Protein AF-A0A656K3N2-F1 (afdb_monomer_lite)

Structure (mmCIF, N/CA/C/O backbone):
data_AF-A0A656K3N2-F1
#
_entry.id   AF-A0A656K3N2-F1
#
loop_
_atom_site.group_PDB
_atom_site.id
_atom_site.type_symbol
_atom_site.label_atom_id
_atom_site.label_alt_id
_atom_site.label_comp_id
_atom_site.label_asym_id
_atom_site.label_entity_id
_atom_site.label_seq_id
_atom_site.pdbx_PDB_ins_code
_atom_site.Cartn_x
_atom_site.Cartn_y
_atom_site.Cartn_z
_atom_site.occupancy
_atom_site.B_iso_or_equiv
_atom_site.auth_seq_id
_atom_site.auth_comp_id
_atom_site.auth_asym_id
_atom_site.auth_atom_id
_atom_site.pdbx_PDB_model_num
ATOM 1 N N . ARG A 1 1 ? 16.813 -32.860 -38.022 1.00 50.66 1 ARG A N 1
ATOM 2 C CA . ARG A 1 1 ? 15.862 -31.845 -38.532 1.00 50.66 1 ARG A CA 1
ATOM 3 C C . ARG A 1 1 ? 16.367 -30.501 -38.024 1.00 50.66 1 ARG A C 1
ATOM 5 O O . ARG A 1 1 ? 16.174 -30.215 -36.855 1.00 50.66 1 ARG A O 1
ATOM 12 N N . ASN A 1 2 ? 17.146 -29.803 -38.850 1.00 57.62 2 ASN A N 1
ATOM 13 C CA . ASN A 1 2 ? 17.796 -28.526 -38.537 1.00 57.62 2 ASN A CA 1
ATOM 14 C C . ASN A 1 2 ? 17.109 -27.419 -39.347 1.00 57.62 2 ASN A C 1
ATOM 16 O O . ASN A 1 2 ? 16.898 -27.638 -40.536 1.00 57.62 2 ASN A O 1
ATOM 20 N N . GLY A 1 3 ? 16.838 -26.276 -38.704 1.00 69.19 3 GLY A N 1
ATOM 21 C CA . GLY A 1 3 ? 16.407 -25.011 -39.325 1.00 69.19 3 GLY A CA 1
ATOM 22 C C . GLY A 1 3 ? 14.914 -24.959 -39.686 1.00 69.19 3 GLY A C 1
ATOM 23 O O . GLY A 1 3 ? 14.387 -25.909 -40.245 1.00 69.19 3 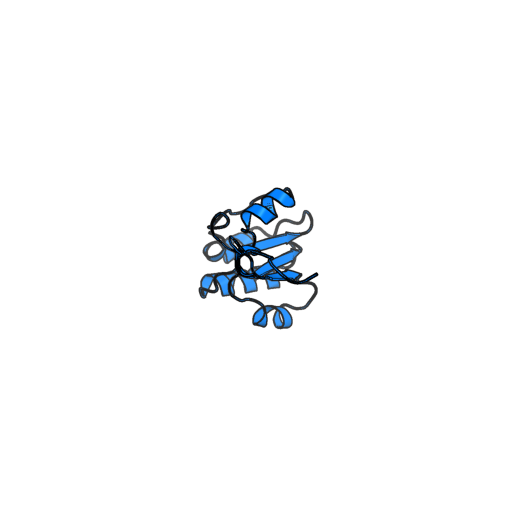GLY A O 1
ATOM 24 N N . ASP A 1 4 ? 14.119 -23.937 -39.371 1.00 70.75 4 ASP A N 1
ATOM 25 C CA . ASP A 1 4 ? 14.440 -22.571 -38.960 1.00 70.75 4 ASP A CA 1
ATOM 26 C C . ASP A 1 4 ? 13.319 -22.032 -38.060 1.00 70.75 4 ASP A C 1
ATOM 28 O O . ASP A 1 4 ? 12.212 -21.747 -38.520 1.00 70.75 4 ASP A O 1
ATOM 32 N N . PHE A 1 5 ? 13.590 -21.850 -36.765 1.00 77.25 5 PHE A N 1
ATOM 33 C CA . PHE A 1 5 ? 12.737 -20.979 -35.960 1.00 77.25 5 PHE A CA 1
ATOM 34 C C . PHE A 1 5 ? 13.080 -19.532 -36.321 1.00 77.25 5 PHE A C 1
ATOM 36 O O . PHE A 1 5 ? 14.043 -18.955 -35.813 1.00 77.25 5 PHE A O 1
ATOM 43 N N . ARG A 1 6 ? 12.312 -18.948 -37.244 1.00 85.75 6 ARG A N 1
ATOM 44 C CA . ARG A 1 6 ? 12.445 -17.535 -37.606 1.00 85.75 6 ARG A CA 1
ATOM 45 C C . ARG A 1 6 ? 11.722 -16.685 -36.562 1.00 85.75 6 ARG A C 1
ATOM 47 O O . ARG A 1 6 ? 10.519 -16.464 -36.666 1.00 85.75 6 ARG A O 1
ATOM 54 N N . LEU A 1 7 ? 12.456 -16.215 -35.553 1.00 87.31 7 LEU A N 1
ATOM 55 C CA . LEU A 1 7 ? 11.940 -15.269 -34.563 1.00 87.31 7 LEU A CA 1
ATOM 56 C C . LEU A 1 7 ? 11.499 -13.974 -35.266 1.00 87.31 7 LEU A C 1
ATOM 58 O O . LEU A 1 7 ? 12.333 -13.208 -35.740 1.00 87.31 7 LEU A O 1
ATOM 62 N N . LEU A 1 8 ? 10.188 -13.736 -35.336 1.00 93.06 8 LEU A N 1
ATOM 63 C CA . LEU A 1 8 ? 9.624 -12.507 -35.911 1.00 93.06 8 LEU A CA 1
ATOM 64 C C . LEU A 1 8 ? 9.576 -11.358 -34.891 1.00 93.06 8 LEU A C 1
ATOM 66 O O . LEU A 1 8 ? 9.586 -10.193 -35.272 1.00 93.06 8 LEU A O 1
ATOM 70 N N . GLY A 1 9 ? 9.552 -11.685 -33.597 1.00 90.69 9 GLY A N 1
ATOM 71 C CA . GLY A 1 9 ? 9.574 -10.726 -32.500 1.00 90.69 9 GLY A CA 1
ATOM 72 C C . GLY A 1 9 ? 9.573 -11.431 -31.146 1.00 90.69 9 GLY A C 1
ATOM 73 O O . GLY A 1 9 ? 9.036 -12.529 -31.011 1.00 90.69 9 GLY A O 1
ATOM 74 N N . CYS A 1 10 ? 10.185 -10.802 -30.146 1.00 91.12 10 CYS A N 1
ATOM 75 C CA . CYS A 1 10 ? 10.103 -11.226 -28.752 1.00 91.12 10 CYS A CA 1
ATOM 76 C C . CYS A 1 10 ? 9.780 -10.019 -27.871 1.00 91.12 10 CYS A C 1
ATOM 78 O O . CYS A 1 10 ? 10.192 -8.898 -28.167 1.00 91.12 10 CYS A O 1
ATOM 80 N N . ILE A 1 11 ? 9.054 -10.259 -26.782 1.00 88.38 11 ILE A N 1
ATOM 81 C CA . ILE A 1 11 ? 8.942 -9.291 -25.696 1.00 88.38 11 ILE A CA 1
ATOM 82 C C . ILE A 1 11 ? 9.951 -9.737 -24.639 1.00 88.38 11 ILE A C 1
ATOM 84 O O . ILE A 1 11 ? 9.779 -10.821 -24.074 1.00 88.38 11 ILE A O 1
ATOM 88 N N . PRO A 1 12 ? 11.022 -8.965 -24.386 1.00 90.00 12 PRO A N 1
ATOM 89 C CA . PRO A 1 12 ? 11.961 -9.313 -23.337 1.00 90.00 12 PRO A CA 1
ATOM 90 C C . PRO A 1 12 ? 11.235 -9.272 -21.994 1.00 90.00 12 PRO A C 1
ATOM 92 O O . PRO A 1 12 ? 10.437 -8.369 -21.731 1.00 90.00 12 PRO A O 1
ATOM 95 N N . TYR A 1 13 ? 11.519 -10.246 -21.132 1.00 89.31 13 TYR A N 1
ATOM 96 C CA . TYR A 1 13 ? 10.975 -10.236 -19.783 1.00 89.31 13 TYR A CA 1
ATOM 97 C C . TYR A 1 13 ? 11.418 -8.964 -19.049 1.00 89.31 13 TYR A C 1
ATOM 99 O O . TYR A 1 13 ? 12.611 -8.682 -18.929 1.00 89.31 13 TYR A O 1
ATOM 107 N N . ARG A 1 14 ? 10.445 -8.206 -18.538 1.00 88.81 14 ARG A N 1
ATOM 108 C CA . ARG A 1 14 ? 10.666 -7.024 -17.702 1.00 88.81 14 ARG A CA 1
ATOM 109 C C . ARG A 1 14 ? 9.764 -7.117 -16.483 1.00 88.81 14 ARG A C 1
ATOM 111 O O . ARG A 1 14 ? 8.547 -7.019 -16.611 1.00 88.81 14 ARG A O 1
ATOM 118 N N . ALA A 1 15 ? 10.359 -7.283 -15.303 1.00 84.38 15 ALA A N 1
ATOM 119 C CA . ALA A 1 15 ? 9.613 -7.441 -14.053 1.00 84.38 15 ALA A CA 1
ATOM 120 C C . ALA A 1 15 ? 8.648 -6.266 -13.785 1.00 84.38 15 ALA A C 1
ATOM 122 O O . ALA A 1 15 ? 7.543 -6.475 -13.296 1.00 84.38 15 ALA A O 1
ATOM 123 N N . GLU A 1 16 ? 9.026 -5.049 -14.185 1.00 84.81 16 GLU A N 1
ATOM 124 C CA . GLU A 1 16 ? 8.225 -3.819 -14.057 1.00 84.81 16 GLU A CA 1
ATOM 125 C C . GLU A 1 16 ? 6.862 -3.887 -14.766 1.00 84.81 16 GLU A C 1
ATOM 127 O O . GLU A 1 16 ? 5.893 -3.254 -14.331 1.00 84.81 16 GLU A O 1
ATOM 132 N N . LEU A 1 17 ? 6.767 -4.658 -15.855 1.00 86.50 17 LEU A N 1
ATOM 133 C CA . LEU A 1 17 ? 5.523 -4.803 -16.611 1.00 86.50 17 LEU A CA 1
ATOM 134 C C . LEU A 1 17 ? 4.458 -5.562 -15.813 1.00 86.50 17 LEU A C 1
ATOM 136 O O . LEU A 1 17 ? 3.273 -5.318 -16.019 1.00 86.50 17 LEU A O 1
ATOM 140 N N . ASN A 1 18 ? 4.878 -6.401 -14.863 1.00 87.81 18 ASN A N 1
ATOM 141 C CA . ASN A 1 18 ? 3.993 -7.173 -13.991 1.00 87.81 18 ASN A CA 1
ATOM 142 C C . ASN A 1 18 ? 3.581 -6.425 -12.717 1.00 87.81 18 ASN A C 1
ATOM 144 O O . ASN A 1 18 ? 2.783 -6.955 -11.955 1.00 87.81 18 ASN A O 1
ATOM 148 N N . ALA A 1 19 ? 4.128 -5.234 -12.451 1.00 93.00 19 ALA A N 1
ATOM 149 C CA . ALA A 1 19 ? 3.761 -4.447 -11.276 1.00 93.00 19 ALA A CA 1
ATOM 150 C C . ALA A 1 19 ? 2.332 -3.895 -11.449 1.00 93.00 19 ALA A C 1
ATOM 152 O O . ALA A 1 19 ? 2.152 -3.007 -12.285 1.00 93.00 19 ALA A O 1
ATOM 153 N N . PRO A 1 20 ? 1.313 -4.377 -10.715 1.00 95.06 20 PRO A N 1
ATOM 154 C CA . PRO A 1 20 ? -0.037 -3.837 -10.832 1.00 95.06 20 PRO A CA 1
ATOM 155 C C . PRO A 1 20 ? -0.084 -2.410 -10.286 1.00 95.06 20 PRO A C 1
ATOM 157 O O . PRO A 1 20 ? 0.789 -1.983 -9.522 1.00 95.06 20 PRO A O 1
ATOM 160 N N . ARG A 1 21 ? -1.113 -1.655 -10.657 1.00 96.06 21 ARG A N 1
ATOM 161 C CA . ARG A 1 21 ? -1.420 -0.398 -9.976 1.00 96.06 21 ARG A CA 1
ATOM 162 C C . ARG A 1 21 ? -2.119 -0.681 -8.657 1.00 96.06 21 ARG A C 1
ATOM 164 O O . ARG A 1 21 ? -2.784 -1.705 -8.507 1.00 96.06 21 ARG A O 1
ATOM 171 N N . THR A 1 22 ? -2.032 0.254 -7.720 1.00 96.31 22 THR A N 1
ATOM 172 C CA . THR A 1 22 ? -2.774 0.151 -6.455 1.00 96.31 22 THR A CA 1
ATOM 173 C C . TH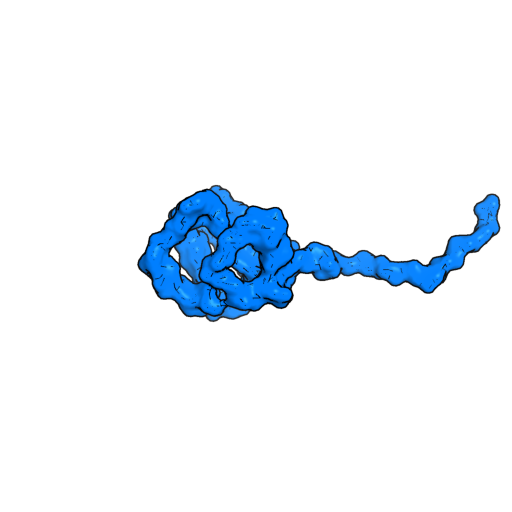R A 1 22 ? -4.283 0.050 -6.696 1.00 96.31 22 THR A C 1
ATOM 175 O O . THR A 1 22 ? -4.953 -0.739 -6.030 1.00 96.31 22 THR A O 1
ATOM 178 N N . ARG A 1 23 ? -4.810 0.756 -7.706 1.00 97.50 23 ARG A N 1
ATOM 179 C CA . ARG A 1 23 ? -6.200 0.601 -8.152 1.00 97.50 23 ARG A CA 1
ATOM 180 C C . ARG A 1 23 ? -6.551 -0.825 -8.576 1.00 97.50 23 ARG A C 1
ATOM 182 O O . ARG A 1 23 ? -7.595 -1.317 -8.167 1.00 97.50 23 ARG A O 1
ATOM 189 N N . ASP A 1 24 ? -5.692 -1.482 -9.356 1.00 96.38 24 ASP A N 1
ATOM 190 C CA . ASP A 1 24 ? -5.965 -2.837 -9.853 1.00 96.38 24 ASP A CA 1
ATOM 191 C C . ASP A 1 24 ? -6.135 -3.813 -8.667 1.00 96.38 24 ASP A C 1
ATOM 193 O O . ASP A 1 24 ? -6.991 -4.695 -8.688 1.00 96.38 24 ASP A O 1
ATOM 197 N N . VAL A 1 25 ? -5.362 -3.611 -7.591 1.00 95.00 25 VAL A N 1
ATOM 198 C CA . VAL A 1 25 ? -5.484 -4.380 -6.342 1.00 95.00 25 VAL A CA 1
ATOM 199 C C . VAL A 1 25 ? -6.784 -4.050 -5.602 1.00 95.00 25 VAL A C 1
ATOM 201 O O . VAL A 1 25 ? -7.467 -4.963 -5.143 1.00 95.00 25 VAL A O 1
ATOM 204 N N . ALA A 1 26 ? -7.143 -2.768 -5.489 1.00 96.12 26 ALA A N 1
ATOM 205 C CA . ALA A 1 26 ? -8.375 -2.347 -4.823 1.00 96.12 26 ALA A CA 1
ATOM 206 C C . ALA A 1 26 ? -9.628 -2.904 -5.522 1.00 96.12 26 ALA A C 1
ATOM 208 O O . ALA A 1 26 ? -10.507 -3.442 -4.852 1.00 96.12 26 ALA A O 1
ATOM 209 N N . GLU A 1 27 ? -9.679 -2.838 -6.857 1.00 96.94 27 GLU A N 1
ATOM 210 C CA . GLU A 1 27 ? -10.777 -3.387 -7.661 1.00 96.94 27 GLU A CA 1
ATOM 211 C C . GLU A 1 27 ? -10.869 -4.911 -7.527 1.00 96.94 27 GLU A C 1
ATOM 213 O O . GLU A 1 27 ? -11.955 -5.438 -7.289 1.00 96.94 27 GLU A O 1
ATOM 218 N N . LEU A 1 28 ? -9.735 -5.618 -7.613 1.00 96.19 28 LEU A N 1
ATOM 219 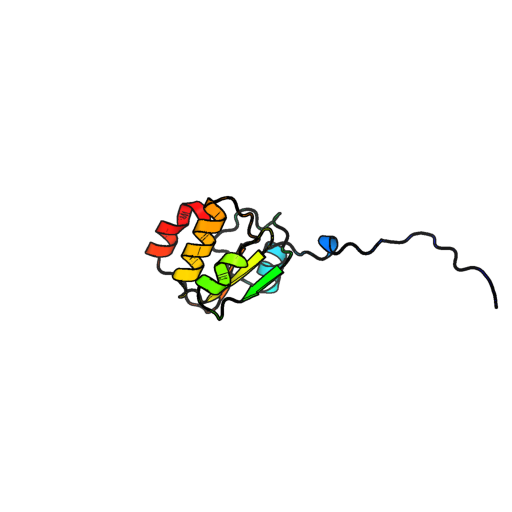C CA . LEU A 1 28 ? -9.691 -7.078 -7.476 1.00 96.19 28 LEU A CA 1
ATOM 220 C C . LEU A 1 28 ? -10.213 -7.554 -6.114 1.00 96.19 28 LEU A C 1
ATOM 222 O O . LEU A 1 28 ? -10.868 -8.591 -6.033 1.00 96.19 28 LEU A O 1
ATOM 226 N N . LEU A 1 29 ? -9.904 -6.814 -5.047 1.00 94.81 29 LEU A N 1
ATOM 227 C CA . LEU A 1 29 ? -10.315 -7.150 -3.684 1.00 94.81 29 LEU A CA 1
ATOM 228 C C . LEU A 1 29 ? -11.708 -6.617 -3.320 1.00 94.81 29 LEU A C 1
ATOM 230 O O . LEU A 1 29 ? -12.202 -6.940 -2.243 1.00 94.81 29 LEU A O 1
ATOM 234 N N . GLY A 1 30 ? -12.328 -5.787 -4.168 1.00 95.50 30 GLY A N 1
ATOM 235 C CA . GLY A 1 30 ? -13.546 -5.055 -3.810 1.00 95.50 30 GLY A CA 1
ATOM 236 C C . GLY A 1 30 ? -13.344 -4.124 -2.609 1.00 95.50 30 GLY A C 1
ATOM 237 O O . GLY A 1 30 ? -14.260 -3.933 -1.811 1.00 95.50 30 GLY A O 1
ATOM 238 N N . ALA A 1 31 ? -12.132 -3.590 -2.438 1.00 94.06 31 ALA A N 1
ATOM 239 C CA . ALA A 1 31 ? -11.767 -2.801 -1.270 1.00 94.06 31 ALA A CA 1
ATOM 240 C C . ALA A 1 31 ? -12.442 -1.422 -1.285 1.00 94.06 31 ALA A C 1
ATOM 242 O O . ALA A 1 31 ? -12.522 -0.755 -2.320 1.00 94.06 31 ALA A O 1
ATOM 243 N N . GLN A 1 32 ? -12.866 -0.953 -0.111 1.00 94.00 32 GLN A N 1
ATOM 244 C CA . GLN A 1 32 ? -13.333 0.418 0.049 1.00 94.00 32 GLN A CA 1
ATOM 245 C C . GLN A 1 32 ? -12.152 1.390 -0.058 1.00 94.00 32 GLN A C 1
ATOM 247 O O . GLN A 1 32 ? -11.185 1.311 0.701 1.00 94.00 32 GLN A O 1
ATOM 252 N N . VAL A 1 33 ? -12.254 2.353 -0.971 1.00 94.00 33 VAL A N 1
ATOM 253 C CA . VAL A 1 33 ? -11.257 3.417 -1.109 1.00 94.00 33 VAL A CA 1
ATOM 254 C C . VAL A 1 33 ? -11.557 4.521 -0.094 1.00 94.00 33 VAL A C 1
ATOM 256 O O . VAL A 1 33 ? -12.524 5.263 -0.250 1.00 94.00 33 VAL A O 1
ATOM 259 N N . LEU A 1 34 ? -10.728 4.625 0.949 1.00 91.62 34 LEU A N 1
ATOM 260 C CA . LEU A 1 34 ? -10.806 5.713 1.937 1.00 91.62 34 LEU A CA 1
ATOM 261 C C . LEU A 1 34 ? -10.176 7.008 1.407 1.00 91.62 34 LEU A C 1
ATOM 263 O O . LEU A 1 34 ? -10.733 8.087 1.583 1.00 91.62 34 LEU A O 1
ATOM 267 N N . ASN A 1 35 ? -9.034 6.886 0.725 1.00 91.94 35 ASN A N 1
ATOM 268 C CA . ASN A 1 35 ? -8.464 7.936 -0.110 1.00 91.94 35 ASN A CA 1
ATOM 269 C C . ASN A 1 35 ? -7.814 7.310 -1.352 1.00 91.94 35 ASN A C 1
ATOM 271 O O . ASN A 1 35 ? -7.068 6.337 -1.248 1.00 91.94 35 ASN A O 1
ATOM 275 N N . ALA A 1 36 ? -8.125 7.870 -2.519 1.00 93.38 36 ALA A N 1
ATOM 276 C CA . ALA A 1 36 ? -7.575 7.461 -3.800 1.00 93.38 36 ALA A CA 1
ATOM 277 C C . ALA A 1 36 ? -6.114 7.904 -3.998 1.00 93.38 36 ALA A C 1
ATOM 279 O O . ALA A 1 36 ? -5.330 7.141 -4.561 1.00 93.38 36 ALA A O 1
ATOM 280 N N . GLY A 1 37 ? -5.726 9.107 -3.560 1.00 92.69 37 GLY A N 1
ATOM 281 C CA . GLY A 1 37 ? -4.434 9.711 -3.908 1.00 92.69 37 GLY A CA 1
ATOM 282 C C . GLY A 1 37 ? -4.084 9.488 -5.390 1.00 92.69 37 GLY A C 1
ATOM 283 O O . GLY A 1 37 ? -4.936 9.609 -6.269 1.00 92.69 37 GLY A O 1
ATOM 284 N N . ASP A 1 38 ? -2.856 9.036 -5.662 1.00 93.00 38 ASP A N 1
ATOM 285 C CA . ASP A 1 38 ? -2.401 8.668 -7.016 1.00 93.00 38 ASP A CA 1
ATOM 286 C C . ASP A 1 38 ? -2.529 7.161 -7.330 1.00 93.00 38 ASP A C 1
ATOM 288 O O . ASP A 1 38 ? -1.739 6.613 -8.107 1.00 93.00 38 ASP A O 1
ATOM 292 N N . TYR A 1 39 ? -3.468 6.437 -6.712 1.00 94.75 39 TYR A N 1
ATOM 293 C CA . TYR A 1 39 ? -3.605 4.977 -6.871 1.00 94.75 39 TYR A CA 1
ATOM 294 C C . TYR A 1 39 ? -3.802 4.489 -8.325 1.00 94.75 39 TYR A C 1
ATOM 296 O O . TYR A 1 39 ? -3.476 3.338 -8.628 1.00 94.75 39 TYR A O 1
ATOM 304 N N . ASP A 1 40 ? -4.271 5.360 -9.228 1.00 95.31 40 ASP A N 1
ATOM 305 C CA . ASP A 1 40 ? -4.391 5.124 -10.676 1.00 95.31 40 ASP A CA 1
ATOM 306 C C . ASP A 1 40 ? -3.031 5.064 -11.393 1.00 95.31 40 ASP A C 1
ATOM 308 O O . ASP A 1 40 ? -2.931 4.532 -12.501 1.00 95.31 40 ASP A O 1
ATOM 312 N N . GLN A 1 41 ? -1.980 5.624 -10.788 1.00 93.88 41 GLN A N 1
ATOM 313 C CA . GLN A 1 41 ? -0.647 5.740 -11.386 1.00 93.88 41 GLN A CA 1
ATOM 314 C C . GLN A 1 41 ? 0.411 4.952 -10.609 1.00 93.88 41 GLN A C 1
ATOM 316 O O . GLN A 1 41 ? 1.347 4.416 -11.209 1.00 93.88 41 GLN A O 1
ATOM 321 N N . ARG A 1 42 ? 0.275 4.851 -9.280 1.00 92.31 42 ARG A N 1
ATOM 322 C CA . ARG A 1 42 ? 1.256 4.172 -8.424 1.00 92.31 42 ARG A CA 1
ATOM 323 C C . ARG A 1 42 ? 1.362 2.695 -8.770 1.00 92.31 42 ARG A C 1
ATOM 325 O O . ARG A 1 42 ? 0.381 1.958 -8.720 1.00 92.31 42 ARG A O 1
ATOM 332 N N . ARG A 1 43 ? 2.585 2.266 -9.083 1.00 93.19 43 ARG A N 1
ATOM 333 C CA . ARG A 1 43 ? 2.925 0.873 -9.386 1.00 93.19 43 ARG A CA 1
ATOM 334 C C . ARG A 1 43 ? 3.391 0.174 -8.117 1.00 93.19 43 ARG A C 1
ATOM 336 O O . ARG A 1 43 ? 4.302 0.643 -7.433 1.00 93.19 43 ARG A O 1
ATOM 343 N N . MET A 1 44 ? 2.780 -0.964 -7.831 1.00 93.94 44 MET A N 1
ATOM 344 C CA . MET A 1 44 ? 3.119 -1.813 -6.704 1.00 93.94 44 MET A CA 1
ATOM 345 C C . MET A 1 44 ? 4.196 -2.815 -7.117 1.00 93.94 44 MET A C 1
ATOM 347 O O . MET A 1 44 ? 3.978 -3.670 -7.972 1.00 93.94 44 MET A O 1
ATOM 351 N N . SER A 1 45 ? 5.361 -2.734 -6.485 1.00 93.56 45 SER A N 1
ATOM 352 C CA . SER A 1 45 ? 6.465 -3.675 -6.697 1.00 93.56 45 SER A CA 1
ATOM 353 C C . SER A 1 45 ? 6.509 -4.767 -5.632 1.00 93.56 45 SER A C 1
ATOM 355 O O . SER A 1 45 ? 7.029 -5.855 -5.878 1.00 93.56 45 SER A O 1
ATOM 357 N N . ARG A 1 46 ? 5.978 -4.489 -4.435 1.00 94.25 46 ARG A N 1
ATOM 358 C CA . ARG A 1 46 ? 6.022 -5.416 -3.303 1.00 94.25 46 ARG A CA 1
ATOM 359 C C . ARG A 1 46 ? 4.859 -5.189 -2.346 1.00 94.25 46 ARG A C 1
ATOM 361 O O . ARG A 1 46 ? 4.446 -4.057 -2.126 1.00 94.25 46 ARG A O 1
ATOM 368 N N . ILE A 1 47 ? 4.405 -6.267 -1.719 1.00 94.62 47 ILE A N 1
ATOM 369 C CA . ILE A 1 47 ? 3.427 -6.237 -0.630 1.00 94.62 47 ILE A CA 1
ATOM 370 C C . ILE A 1 47 ? 4.150 -6.590 0.667 1.00 94.62 47 ILE A C 1
ATOM 372 O O . ILE A 1 47 ? 4.967 -7.514 0.687 1.00 94.62 47 ILE A O 1
ATOM 376 N N . ILE A 1 48 ? 3.859 -5.866 1.745 1.00 95.06 48 ILE A N 1
ATOM 377 C CA . ILE A 1 48 ? 4.246 -6.277 3.096 1.00 95.06 48 ILE A CA 1
ATOM 378 C C . ILE A 1 48 ? 2.993 -6.458 3.943 1.00 95.06 48 ILE A C 1
ATOM 380 O O . ILE A 1 48 ? 2.135 -5.584 3.968 1.00 95.06 48 ILE A O 1
ATOM 384 N N . ILE A 1 49 ? 2.894 -7.592 4.633 1.00 93.12 49 ILE A N 1
ATOM 385 C CA . ILE A 1 49 ? 1.802 -7.875 5.566 1.00 93.12 49 ILE A CA 1
ATOM 386 C C . ILE A 1 49 ? 2.346 -7.689 6.982 1.00 93.12 49 ILE A C 1
ATOM 388 O O . ILE A 1 49 ? 3.257 -8.400 7.420 1.00 93.12 49 ILE A O 1
ATOM 392 N N . CYS A 1 50 ? 1.821 -6.696 7.688 1.00 85.81 50 CYS A N 1
ATOM 393 C CA . CYS A 1 50 ? 2.307 -6.252 8.987 1.00 85.81 50 CYS A CA 1
ATOM 394 C C . CYS A 1 50 ? 1.782 -7.137 10.123 1.00 85.81 50 CYS A C 1
ATOM 396 O O . CYS A 1 50 ? 0.908 -6.747 10.889 1.00 85.81 50 CYS A O 1
ATOM 398 N N . ALA A 1 51 ? 2.370 -8.325 10.273 1.00 75.19 51 ALA A N 1
ATOM 399 C CA . ALA A 1 51 ? 2.136 -9.212 11.420 1.00 75.19 51 ALA A CA 1
ATOM 400 C C . ALA A 1 51 ? 3.135 -8.999 12.579 1.00 75.19 51 ALA A C 1
ATOM 402 O O . ALA A 1 51 ? 3.039 -9.641 13.620 1.00 75.19 51 ALA A O 1
ATOM 403 N N . ARG A 1 52 ? 4.138 -8.129 12.393 1.00 78.00 52 ARG A N 1
ATOM 404 C CA . ARG A 1 52 ? 5.233 -7.887 13.350 1.00 78.00 52 ARG A CA 1
ATOM 405 C C . ARG A 1 52 ? 5.174 -6.467 13.921 1.00 78.00 52 ARG A C 1
ATOM 407 O O . ARG A 1 52 ? 4.359 -5.638 13.513 1.00 78.00 52 ARG A O 1
ATOM 414 N N . THR A 1 53 ? 6.057 -6.194 14.878 1.00 88.56 53 THR A N 1
ATOM 415 C CA . THR A 1 53 ? 6.227 -4.869 15.487 1.00 88.56 53 THR A CA 1
ATOM 416 C C . THR A 1 53 ? 6.611 -3.805 14.451 1.00 88.56 53 THR A C 1
ATOM 418 O O . THR A 1 53 ? 7.229 -4.109 13.422 1.00 88.56 53 THR A O 1
ATOM 421 N N . VAL A 1 54 ? 6.291 -2.540 14.736 1.00 90.75 54 VAL A N 1
ATOM 422 C CA . VAL A 1 54 ? 6.631 -1.403 13.864 1.00 90.75 54 VAL A CA 1
ATOM 423 C C . VAL A 1 54 ? 8.133 -1.294 13.575 1.00 90.75 54 VAL A C 1
ATOM 425 O O . VAL A 1 54 ? 8.516 -1.095 12.425 1.00 90.75 54 VAL A O 1
ATOM 428 N N . LEU A 1 55 ? 8.996 -1.555 14.566 1.00 90.62 55 LEU A N 1
ATOM 429 C CA . LEU A 1 55 ? 10.462 -1.536 14.420 1.00 90.62 55 LEU A CA 1
ATOM 430 C C . LEU A 1 55 ? 10.965 -2.458 13.300 1.00 90.62 55 LEU A C 1
ATOM 432 O O . LEU A 1 55 ? 11.882 -2.104 12.566 1.00 90.62 55 LEU A O 1
ATOM 436 N N . ASN A 1 56 ? 10.330 -3.618 13.126 1.00 89.75 56 ASN A N 1
ATOM 437 C CA . ASN A 1 56 ? 10.679 -4.562 12.063 1.00 89.75 56 ASN A CA 1
ATOM 438 C C . ASN A 1 56 ? 10.118 -4.159 10.691 1.00 89.75 56 ASN A C 1
ATOM 440 O O . ASN A 1 56 ? 10.559 -4.676 9.664 1.00 89.75 56 ASN A O 1
ATOM 444 N N . THR A 1 57 ? 9.126 -3.271 10.672 1.00 92.25 57 THR A N 1
ATOM 445 C CA . THR A 1 57 ? 8.410 -2.845 9.466 1.00 92.25 57 THR A CA 1
ATOM 446 C C . THR A 1 57 ? 9.046 -1.606 8.845 1.00 92.25 57 THR A C 1
ATOM 448 O O . THR A 1 57 ? 9.143 -1.536 7.624 1.00 92.25 57 THR A O 1
ATOM 451 N N . VAL A 1 58 ? 9.551 -0.666 9.655 1.00 93.81 58 VAL A N 1
ATOM 452 C CA . VAL A 1 58 ? 10.160 0.595 9.183 1.00 93.81 58 VAL A CA 1
ATOM 453 C C . VAL A 1 58 ? 11.214 0.389 8.081 1.00 93.81 58 VAL A C 1
ATOM 455 O O . VAL A 1 58 ? 11.096 1.038 7.043 1.00 93.81 58 VAL A O 1
ATOM 458 N N . PRO A 1 59 ? 12.178 -0.552 8.185 1.00 95.19 59 PRO A N 1
ATOM 459 C CA . PRO A 1 59 ? 13.170 -0.775 7.123 1.00 95.19 59 PRO A CA 1
ATOM 460 C C . PRO A 1 59 ? 12.575 -1.289 5.801 1.00 95.19 59 PRO A C 1
ATOM 462 O O . PRO A 1 59 ? 13.254 -1.320 4.769 1.00 95.19 59 PRO A O 1
ATOM 465 N N . LEU A 1 60 ? 11.325 -1.759 5.827 1.00 95.31 60 LEU A N 1
ATOM 466 C CA . LEU A 1 60 ? 10.609 -2.298 4.675 1.00 95.31 60 LEU A CA 1
ATOM 467 C C . LEU A 1 60 ? 9.771 -1.243 3.949 1.00 95.31 60 LEU A C 1
ATOM 469 O O . LEU A 1 60 ? 9.357 -1.527 2.822 1.00 95.31 60 LEU A O 1
ATOM 473 N N . LEU A 1 61 ? 9.558 -0.068 4.552 1.00 95.94 61 LEU A N 1
ATOM 474 C CA . LEU A 1 61 ? 8.857 1.067 3.951 1.00 95.94 61 LEU A CA 1
ATOM 475 C C . LEU A 1 61 ? 9.744 1.679 2.862 1.00 95.94 61 LEU A C 1
ATOM 477 O O . LEU A 1 61 ? 10.656 2.457 3.125 1.00 95.94 61 LEU A O 1
ATOM 481 N N . LYS A 1 62 ? 9.517 1.245 1.623 1.00 96.50 62 LYS A N 1
ATOM 482 C CA . LYS A 1 62 ? 10.332 1.575 0.451 1.00 96.50 62 LYS A CA 1
ATOM 483 C C . LYS A 1 62 ? 9.432 1.949 -0.731 1.00 96.50 62 LYS A C 1
ATOM 485 O O . LYS A 1 62 ? 8.263 1.561 -0.731 1.00 96.50 62 LYS A O 1
ATOM 490 N N . PRO A 1 63 ? 9.962 2.645 -1.752 1.00 96.00 63 PRO A N 1
ATOM 491 C CA . PRO A 1 63 ? 9.226 2.938 -2.980 1.00 96.00 63 PRO A CA 1
ATOM 492 C C . PRO A 1 63 ? 8.463 1.730 -3.544 1.00 96.00 63 PRO A C 1
ATOM 494 O O . PRO A 1 63 ? 9.020 0.633 -3.648 1.00 96.00 63 PRO A O 1
ATOM 497 N N . GLY A 1 64 ? 7.196 1.932 -3.913 1.00 95.56 64 GLY A N 1
ATOM 498 C CA . GLY A 1 64 ? 6.354 0.905 -4.541 1.00 95.56 64 GLY A CA 1
ATOM 499 C C . GLY A 1 64 ? 5.850 -0.196 -3.600 1.00 95.56 64 GLY A C 1
ATOM 500 O O . GLY A 1 64 ? 5.263 -1.174 -4.067 1.00 95.56 64 GLY A O 1
ATOM 501 N N . VAL A 1 65 ? 6.056 -0.063 -2.286 1.00 96.81 65 VAL A N 1
ATOM 502 C CA . VAL A 1 65 ? 5.522 -1.012 -1.302 1.00 96.81 65 VAL A CA 1
ATOM 503 C C . VAL A 1 65 ? 4.064 -0.688 -0.983 1.00 96.81 65 VAL A C 1
ATOM 505 O O . VAL A 1 65 ? 3.754 0.436 -0.591 1.00 96.81 65 VAL A O 1
ATOM 508 N N . LEU A 1 66 ? 3.186 -1.682 -1.120 1.00 97.12 66 LEU A N 1
ATOM 509 C CA . LEU A 1 66 ? 1.845 -1.677 -0.538 1.00 97.12 66 LEU A CA 1
ATOM 510 C C . LEU A 1 66 ? 1.928 -2.284 0.863 1.00 97.12 66 LEU A C 1
ATOM 512 O O . LEU A 1 66 ? 2.336 -3.439 1.029 1.00 97.12 66 LEU A O 1
ATOM 516 N N . VAL A 1 67 ? 1.570 -1.492 1.867 1.00 96.75 67 VAL A N 1
ATOM 517 C CA . VAL A 1 67 ? 1.562 -1.923 3.265 1.00 96.75 67 VAL A CA 1
ATOM 518 C C . VAL A 1 67 ? 0.180 -2.444 3.610 1.00 96.75 67 VAL A C 1
ATOM 520 O O . VAL A 1 67 ? -0.796 -1.731 3.425 1.00 96.75 67 VAL A O 1
ATOM 523 N N . VAL A 1 68 ? 0.093 -3.672 4.110 1.00 95.88 68 VAL A N 1
ATOM 524 C CA . VAL A 1 68 ? -1.161 -4.326 4.491 1.00 95.88 68 VAL A CA 1
ATOM 525 C C . VAL A 1 68 ? -1.151 -4.544 5.997 1.00 95.88 68 VAL A C 1
ATOM 527 O O . VAL A 1 68 ? -0.240 -5.191 6.515 1.00 95.88 68 VAL A O 1
ATOM 530 N N . THR A 1 69 ? -2.131 -4.008 6.717 1.00 95.12 69 THR A N 1
ATOM 531 C CA . THR A 1 69 ? -2.184 -4.097 8.186 1.00 95.12 69 THR A CA 1
ATOM 532 C C . THR A 1 69 ? -3.626 -4.099 8.691 1.00 95.12 69 THR A C 1
ATOM 534 O O . THR A 1 69 ? -4.493 -3.556 8.014 1.00 95.12 69 THR A O 1
ATOM 537 N N . PRO A 1 70 ? -3.932 -4.687 9.857 1.00 93.44 70 PRO A N 1
ATOM 538 C CA . PRO A 1 70 ? -5.212 -4.463 10.528 1.00 93.44 70 PRO A CA 1
ATOM 539 C C . PRO A 1 70 ? -5.456 -2.976 10.823 1.00 93.44 70 PRO A C 1
ATOM 541 O O . PRO A 1 70 ? -4.499 -2.242 11.085 1.00 93.44 70 PRO A O 1
ATOM 544 N N . GLY A 1 71 ? -6.713 -2.531 10.776 1.00 91.00 71 GLY A N 1
ATOM 545 C CA . GLY A 1 71 ? -7.069 -1.124 11.004 1.00 91.00 71 GLY A CA 1
ATOM 546 C C . GLY A 1 71 ? -6.898 -0.613 12.440 1.00 91.00 71 GLY A C 1
ATOM 547 O O . GLY A 1 71 ? -6.872 0.594 12.641 1.00 91.00 71 GLY A O 1
ATOM 5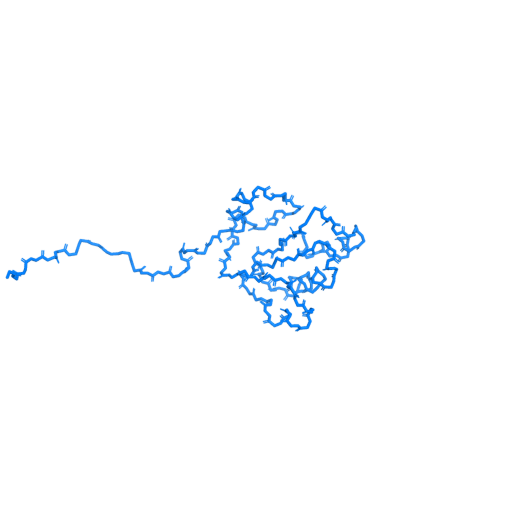48 N N . ASP A 1 72 ? -6.716 -1.501 13.421 1.00 90.88 72 ASP A N 1
ATOM 549 C CA . ASP A 1 72 ? -6.401 -1.179 14.824 1.00 90.88 72 ASP A CA 1
ATOM 550 C C . ASP A 1 72 ? -4.889 -1.045 15.104 1.00 90.88 72 ASP A C 1
ATOM 552 O O . ASP A 1 72 ? -4.467 -0.836 16.243 1.00 90.88 72 ASP A O 1
ATOM 556 N N . ARG A 1 73 ? -4.036 -1.163 14.077 1.00 92.88 73 ARG A N 1
ATOM 557 C CA . ARG A 1 73 ? -2.578 -1.004 14.196 1.00 92.88 73 ARG A CA 1
ATOM 558 C C . ARG A 1 73 ? -2.143 0.443 14.004 1.00 92.88 73 ARG A C 1
ATOM 560 O O . ARG A 1 73 ? -1.457 0.778 13.033 1.00 92.88 73 ARG A O 1
ATOM 567 N N . ASP A 1 74 ? -2.495 1.279 14.974 1.00 93.06 74 ASP A N 1
ATOM 568 C CA . ASP A 1 74 ? -2.170 2.711 14.985 1.00 93.06 74 ASP A CA 1
ATOM 569 C C . ASP A 1 74 ? -0.667 2.978 14.796 1.00 93.06 74 ASP A C 1
ATOM 571 O O . ASP A 1 74 ? -0.274 3.884 14.063 1.00 93.06 74 ASP A O 1
ATOM 575 N N . ASP A 1 75 ? 0.197 2.147 15.389 1.00 93.94 75 ASP A N 1
ATOM 576 C CA . ASP A 1 75 ? 1.655 2.252 15.265 1.00 93.94 75 ASP A CA 1
ATOM 577 C C . ASP A 1 75 ? 2.142 2.111 13.812 1.00 93.94 75 ASP A C 1
ATOM 579 O O . ASP A 1 75 ? 3.029 2.849 13.371 1.00 93.94 75 ASP A O 1
ATOM 583 N N . ILE A 1 76 ? 1.551 1.189 13.048 1.00 95.06 76 ILE A N 1
ATOM 584 C CA . ILE A 1 76 ? 1.863 0.994 11.629 1.00 95.06 76 ILE A CA 1
ATOM 585 C C . ILE A 1 76 ? 1.298 2.140 10.797 1.00 95.06 76 ILE A C 1
ATOM 587 O O . ILE A 1 76 ? 2.015 2.662 9.944 1.00 95.06 76 ILE A O 1
ATOM 591 N N . ILE A 1 77 ? 0.055 2.552 11.049 1.00 94.94 77 ILE A N 1
ATOM 592 C CA . ILE A 1 77 ? -0.593 3.652 10.320 1.00 94.94 77 ILE A CA 1
ATOM 593 C C . ILE A 1 77 ? 0.227 4.941 10.471 1.00 94.94 77 ILE A C 1
ATOM 595 O O . ILE A 1 77 ? 0.526 5.606 9.474 1.00 94.94 77 ILE A O 1
ATOM 599 N N . LEU A 1 78 ? 0.683 5.244 11.689 1.00 95.62 78 LEU A N 1
ATOM 600 C CA . LEU A 1 78 ? 1.545 6.391 11.977 1.00 95.62 78 LEU A CA 1
ATOM 601 C C . LEU A 1 78 ? 2.906 6.282 11.280 1.00 95.62 78 LEU A C 1
ATOM 603 O O . LEU A 1 78 ? 3.348 7.241 10.647 1.00 95.62 78 LEU A O 1
ATOM 607 N N . ALA A 1 79 ? 3.565 5.122 11.347 1.00 96.00 79 ALA A N 1
ATOM 608 C CA . ALA A 1 79 ? 4.869 4.927 10.711 1.00 96.00 79 ALA A CA 1
ATOM 609 C C . ALA A 1 79 ? 4.802 5.041 9.180 1.00 96.00 79 ALA A C 1
ATOM 611 O O . ALA A 1 79 ? 5.670 5.661 8.563 1.00 96.00 79 ALA A O 1
ATOM 612 N N . VAL A 1 80 ? 3.761 4.472 8.571 1.00 96.12 80 VAL A N 1
ATOM 613 C CA . VAL A 1 80 ? 3.487 4.571 7.131 1.00 96.12 80 VAL A CA 1
ATOM 614 C C . VAL A 1 80 ? 3.226 6.017 6.732 1.00 96.12 80 VAL A C 1
ATOM 616 O O . VAL A 1 80 ? 3.807 6.497 5.759 1.00 96.12 80 VAL A O 1
ATOM 619 N N . SER A 1 81 ? 2.413 6.722 7.515 1.00 96.19 81 SER A N 1
ATOM 620 C CA . SER A 1 81 ? 2.092 8.127 7.271 1.00 96.19 81 SER A CA 1
ATOM 621 C C . SER A 1 81 ? 3.333 9.013 7.354 1.00 96.19 81 SER A C 1
ATOM 623 O O . SER A 1 81 ? 3.576 9.829 6.468 1.00 96.19 81 SER A O 1
ATOM 625 N N . LEU A 1 82 ? 4.179 8.803 8.365 1.00 96.44 82 LEU A N 1
ATOM 626 C CA . LEU A 1 82 ? 5.442 9.524 8.502 1.00 96.44 82 LEU A CA 1
ATOM 627 C C . LEU A 1 82 ? 6.399 9.231 7.338 1.00 96.44 82 LEU A C 1
ATOM 629 O O . LEU A 1 82 ? 7.043 10.145 6.828 1.00 96.44 82 LEU A O 1
ATOM 633 N N . ALA A 1 83 ? 6.486 7.976 6.885 1.00 96.56 83 ALA A N 1
ATOM 634 C CA . ALA A 1 83 ? 7.297 7.624 5.722 1.00 96.56 83 ALA A CA 1
ATOM 635 C C . ALA A 1 83 ? 6.802 8.325 4.445 1.00 96.56 83 ALA A C 1
ATOM 637 O O . ALA A 1 83 ? 7.620 8.855 3.692 1.00 96.56 83 ALA A O 1
ATOM 638 N N . ALA A 1 84 ? 5.485 8.376 4.227 1.00 95.44 84 ALA A N 1
ATOM 639 C CA . ALA A 1 84 ? 4.890 9.081 3.094 1.00 95.44 84 ALA A CA 1
ATOM 640 C C . ALA A 1 84 ? 5.148 10.598 3.154 1.00 95.44 84 ALA A C 1
ATOM 642 O O . ALA A 1 84 ? 5.596 11.170 2.162 1.00 95.44 84 ALA A O 1
ATOM 643 N N . ILE A 1 85 ? 4.968 11.232 4.322 1.00 95.25 85 ILE A N 1
ATOM 644 C CA . ILE A 1 85 ? 5.281 12.660 4.543 1.00 95.25 85 ILE A CA 1
ATOM 645 C C . ILE A 1 85 ? 6.762 12.954 4.273 1.00 95.25 85 ILE A C 1
ATOM 647 O O . ILE A 1 85 ? 7.093 13.969 3.667 1.00 95.25 85 ILE A O 1
ATOM 651 N N . ASN A 1 86 ? 7.656 12.040 4.655 1.00 95.88 86 ASN A N 1
ATOM 652 C CA . ASN A 1 86 ? 9.090 12.142 4.373 1.00 95.88 86 ASN A CA 1
ATOM 653 C C . ASN A 1 86 ? 9.451 11.838 2.904 1.00 95.88 86 ASN A C 1
ATOM 655 O O . ASN A 1 86 ? 10.630 11.715 2.570 1.00 95.88 86 ASN A O 1
ATOM 659 N N . GLY A 1 87 ? 8.458 11.708 2.022 1.00 94.56 87 GLY A N 1
ATOM 660 C CA . GLY A 1 87 ? 8.649 11.575 0.583 1.00 94.56 87 GLY A CA 1
ATOM 661 C C . GLY A 1 87 ? 8.934 10.154 0.111 1.00 94.56 87 GLY A C 1
ATOM 662 O O . GLY A 1 87 ? 9.378 9.984 -1.023 1.00 94.56 87 GLY A O 1
ATOM 663 N N . VAL A 1 88 ? 8.697 9.122 0.929 1.00 96.38 88 VAL A N 1
ATOM 664 C CA . VAL A 1 88 ? 8.780 7.734 0.456 1.00 96.38 88 VAL A CA 1
ATOM 665 C C . VAL A 1 88 ? 7.546 7.441 -0.407 1.00 96.38 88 VAL A C 1
ATOM 667 O O . VAL A 1 88 ? 6.436 7.403 0.126 1.00 96.38 88 VAL A O 1
ATOM 670 N N . PRO A 1 89 ? 7.695 7.177 -1.721 1.00 94.44 89 PRO A N 1
ATOM 671 C CA . PRO A 1 89 ? 6.571 6.944 -2.624 1.00 94.44 89 PRO A CA 1
ATOM 672 C C . PRO A 1 89 ? 6.042 5.511 -2.462 1.00 94.44 89 PRO A C 1
ATOM 674 O O . PRO A 1 89 ? 6.263 4.629 -3.299 1.00 94.44 89 PRO A O 1
ATOM 677 N N . LEU A 1 90 ? 5.385 5.254 -1.333 1.00 96.50 90 LEU A N 1
ATOM 678 C CA . LEU A 1 90 ? 4.694 3.998 -1.053 1.00 96.50 90 LEU A CA 1
ATOM 679 C C . LEU A 1 90 ? 3.567 3.787 -2.072 1.00 96.50 90 LEU A C 1
ATOM 681 O O . LEU A 1 90 ? 2.890 4.737 -2.468 1.00 96.50 90 LEU A O 1
ATOM 685 N N . ALA A 1 91 ? 3.332 2.536 -2.473 1.00 96.31 91 ALA A N 1
ATOM 686 C CA . ALA A 1 91 ? 2.227 2.217 -3.377 1.00 96.31 91 ALA A CA 1
ATOM 687 C C . ALA A 1 91 ? 0.866 2.433 -2.698 1.00 96.31 91 ALA A C 1
ATOM 689 O O . ALA A 1 91 ? -0.085 2.843 -3.359 1.00 96.31 91 ALA A O 1
ATOM 690 N N . GLY A 1 92 ? 0.783 2.212 -1.383 1.00 95.94 92 GLY A N 1
ATOM 691 C CA . GLY A 1 92 ? -0.405 2.524 -0.595 1.00 95.94 92 GLY A CA 1
ATOM 692 C C . GLY A 1 92 ? -0.398 1.891 0.794 1.00 95.94 92 GLY A C 1
ATOM 693 O O . GLY A 1 92 ? 0.546 1.191 1.174 1.00 95.94 92 GLY A O 1
ATOM 694 N N . LEU A 1 93 ? -1.495 2.120 1.513 1.00 95.75 93 LEU A N 1
ATOM 695 C CA . LEU A 1 93 ? -1.842 1.487 2.780 1.00 95.75 93 LEU A CA 1
ATOM 696 C C . LEU A 1 93 ? -3.191 0.783 2.606 1.00 95.75 93 LEU A C 1
ATOM 698 O O . LEU A 1 93 ? -4.194 1.431 2.323 1.00 95.75 93 LEU A O 1
ATOM 702 N N . LEU A 1 94 ? -3.200 -0.536 2.755 1.00 95.44 94 LEU A N 1
ATOM 703 C CA . LEU A 1 94 ? -4.394 -1.366 2.741 1.00 95.44 94 LEU A CA 1
ATOM 704 C C . LEU A 1 94 ? -4.702 -1.802 4.169 1.00 95.44 94 LEU A C 1
ATOM 706 O O . LEU A 1 94 ? -3.901 -2.479 4.821 1.00 95.44 94 LEU A O 1
ATOM 710 N N . LEU A 1 95 ? -5.878 -1.413 4.636 1.00 94.50 95 LEU A N 1
ATOM 711 C CA . LEU A 1 95 ? -6.376 -1.810 5.938 1.00 94.50 95 LEU A CA 1
ATOM 712 C C . LEU A 1 95 ? -7.171 -3.104 5.798 1.00 94.50 95 LEU A C 1
ATOM 714 O O . LEU A 1 95 ? -7.942 -3.282 4.859 1.00 94.50 95 LEU A O 1
ATOM 718 N N . THR A 1 96 ? -6.919 -4.024 6.717 1.0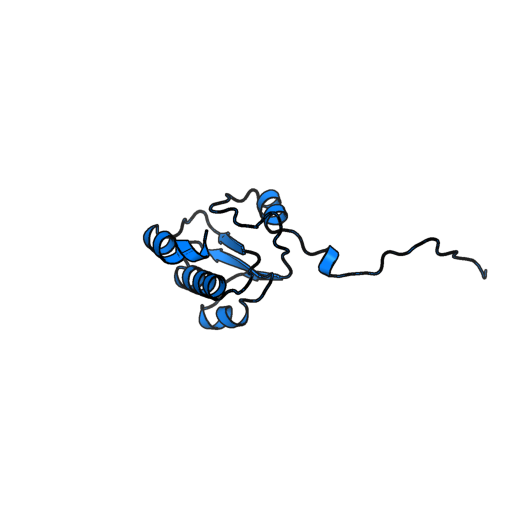0 91.75 96 THR A N 1
ATOM 719 C CA . THR A 1 96 ? -7.596 -5.318 6.809 1.00 91.75 96 THR A CA 1
ATOM 720 C C . THR A 1 96 ? -8.443 -5.365 8.065 1.00 91.75 96 THR A C 1
ATOM 722 O O . THR A 1 96 ? -8.216 -4.586 8.997 1.0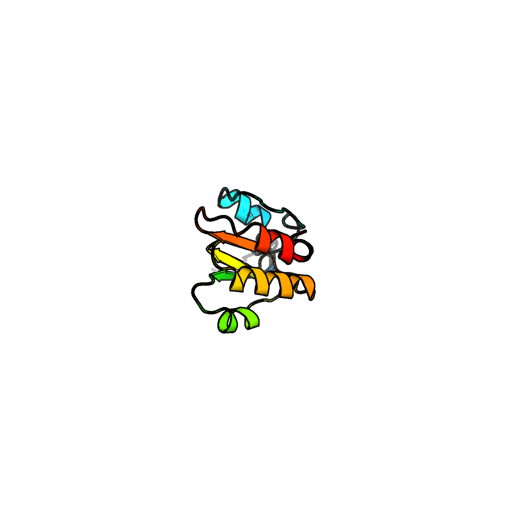0 91.75 96 THR A O 1
ATOM 725 N N . SER A 1 97 ? -9.381 -6.314 8.077 1.00 79.19 97 SER A N 1
ATOM 726 C CA . SER A 1 97 ? -10.487 -6.370 9.035 1.00 79.19 97 SER A CA 1
ATOM 727 C C . SER A 1 97 ? -11.447 -5.190 8.839 1.00 79.19 97 SER A C 1
ATOM 729 O O . SER A 1 97 ? -11.041 -4.112 8.420 1.00 79.19 97 SER A O 1
ATOM 731 N N . ASP A 1 98 ? -12.725 -5.357 9.177 1.00 77.88 98 ASP A N 1
ATOM 732 C CA . ASP A 1 98 ? -13.730 -4.279 9.079 1.00 77.88 98 ASP A CA 1
ATOM 733 C C . ASP A 1 98 ? -13.538 -3.179 10.149 1.00 77.88 98 ASP A C 1
ATOM 735 O O . ASP A 1 98 ? -14.441 -2.400 10.456 1.00 77.88 98 ASP A O 1
ATOM 739 N N . THR A 1 99 ? -12.348 -3.119 10.751 1.00 84.38 99 THR A N 1
ATOM 740 C CA . THR A 1 99 ? -11.970 -2.139 11.760 1.00 84.38 99 THR A CA 1
ATOM 741 C C . THR A 1 99 ? -11.458 -0.888 11.064 1.00 84.38 99 THR A C 1
ATOM 743 O O . THR A 1 99 ? -10.398 -0.894 10.441 1.00 84.38 99 THR A O 1
ATOM 746 N N . VAL A 1 100 ? -12.200 0.206 11.191 1.00 83.50 100 VAL A N 1
ATOM 747 C CA . VAL A 1 100 ? -11.759 1.524 10.725 1.00 83.50 100 VAL A CA 1
ATOM 748 C C . VAL A 1 100 ? -10.829 2.137 11.782 1.00 83.50 100 VAL A C 1
ATOM 750 O O . VAL A 1 100 ? -11.157 2.050 12.969 1.00 83.50 100 VAL A O 1
ATOM 753 N N . PRO A 1 101 ? -9.697 2.760 11.398 1.00 88.88 101 PRO A N 1
ATOM 754 C CA . PRO A 1 101 ? -8.811 3.418 12.353 1.00 88.88 101 PRO A CA 1
ATOM 755 C C . PRO A 1 101 ? -9.521 4.522 13.133 1.00 88.88 101 PRO A C 1
ATOM 757 O O . PRO A 1 101 ? -10.449 5.159 12.625 1.00 88.88 101 PRO A O 1
ATOM 760 N N . ASP A 1 102 ? -9.046 4.791 14.351 1.00 90.88 102 ASP A N 1
ATOM 761 C CA . ASP A 1 102 ? -9.597 5.861 15.181 1.00 90.88 102 ASP A CA 1
ATOM 762 C C . ASP A 1 102 ? -9.560 7.203 14.414 1.00 90.88 102 ASP A C 1
ATOM 764 O O . ASP A 1 102 ? -8.515 7.572 13.862 1.00 90.88 102 ASP A O 1
ATOM 768 N N . PRO A 1 103 ? -10.664 7.973 14.379 1.00 91.69 103 PRO A N 1
ATOM 769 C CA . PRO A 1 103 ? -10.716 9.245 13.663 1.00 91.69 103 PRO A CA 1
ATOM 770 C C . PRO A 1 103 ? -9.614 10.233 14.064 1.00 91.69 103 PRO A C 1
ATOM 772 O O . PRO A 1 103 ? -9.176 11.027 13.235 1.00 91.69 103 PRO A O 1
ATOM 775 N N . ARG A 1 104 ? -9.125 10.182 15.310 1.00 93.88 104 ARG A N 1
ATOM 776 C CA . ARG A 1 104 ? -8.021 11.031 15.787 1.00 93.88 104 ARG A CA 1
ATOM 777 C C . ARG A 1 104 ? -6.690 10.651 15.141 1.00 93.88 104 ARG A C 1
ATOM 779 O O . ARG A 1 104 ? -5.887 11.536 14.856 1.00 93.88 104 ARG A O 1
ATOM 786 N N . ILE A 1 105 ? -6.465 9.360 14.887 1.00 93.69 105 ILE A N 1
ATOM 787 C CA . ILE A 1 105 ? -5.295 8.869 14.146 1.00 93.69 105 ILE A CA 1
ATOM 788 C C . ILE A 1 105 ? -5.408 9.283 12.682 1.00 93.69 105 ILE A C 1
ATOM 790 O O . ILE A 1 105 ? -4.457 9.832 12.130 1.00 93.69 105 ILE A O 1
ATOM 794 N N . MET A 1 106 ? -6.587 9.110 12.076 1.00 91.75 106 MET A N 1
ATOM 795 C CA . MET A 1 106 ? -6.838 9.556 10.701 1.00 91.75 106 MET A CA 1
ATOM 796 C C . MET A 1 106 ? -6.610 11.064 10.537 1.00 91.75 106 MET A C 1
ATOM 798 O O . MET A 1 106 ? -6.002 11.487 9.555 1.00 91.75 106 MET A O 1
ATOM 802 N N . GLU A 1 107 ? -7.036 11.867 11.514 1.00 92.69 107 GLU A N 1
ATOM 803 C CA . GLU A 1 107 ? -6.816 13.314 11.521 1.00 92.69 107 GLU A CA 1
ATOM 804 C C . GLU A 1 107 ? -5.332 13.673 11.609 1.00 92.69 107 GLU A C 1
ATOM 806 O O . GLU A 1 107 ? -4.842 14.495 10.836 1.00 92.69 107 GLU A O 1
ATOM 811 N N . LEU A 1 108 ? -4.600 13.025 12.518 1.00 93.50 108 LEU A N 1
ATOM 812 C CA . LEU A 1 108 ? -3.164 13.239 12.683 1.00 93.50 108 LEU A CA 1
ATOM 813 C C . LEU A 1 108 ? -2.383 12.858 11.415 1.00 93.50 108 LEU A C 1
ATOM 815 O O . LEU A 1 108 ? -1.417 13.525 11.046 1.00 93.50 108 LEU A O 1
ATOM 819 N N . CYS A 1 109 ? -2.822 11.806 10.725 1.00 93.88 109 CYS A N 1
ATOM 820 C CA . CYS A 1 109 ? -2.216 11.299 9.497 1.00 93.88 109 CYS A CA 1
ATOM 821 C C . CYS A 1 109 ? -2.722 11.990 8.222 1.00 93.88 109 CYS A C 1
ATOM 823 O O . CYS A 1 109 ? -2.257 11.651 7.133 1.00 93.88 109 CYS A O 1
ATOM 825 N N . ARG A 1 110 ? -3.637 12.963 8.321 1.00 90.25 110 ARG A N 1
ATOM 826 C CA . ARG A 1 110 ? -4.323 13.574 7.171 1.00 90.25 110 ARG A CA 1
ATOM 827 C C . ARG A 1 110 ? -3.360 14.046 6.079 1.00 90.25 110 ARG A C 1
ATOM 829 O O . ARG A 1 110 ? -3.603 13.770 4.914 1.00 90.25 110 ARG A O 1
ATOM 836 N N . GLY A 1 111 ? -2.250 14.692 6.443 1.00 87.44 111 GLY A N 1
ATOM 837 C CA . GLY A 1 111 ? -1.266 15.189 5.471 1.00 87.44 111 GLY A CA 1
ATOM 838 C C . GLY A 1 111 ? -0.530 14.096 4.686 1.00 87.44 111 GLY A C 1
ATOM 839 O O . GLY A 1 111 ? -0.055 14.355 3.589 1.00 87.44 111 GLY A O 1
ATOM 840 N N . ALA A 1 112 ? -0.444 12.877 5.226 1.00 89.81 112 ALA A N 1
ATOM 841 C CA . ALA A 1 112 ? 0.111 11.719 4.523 1.00 89.81 112 ALA A CA 1
ATOM 842 C C . ALA A 1 112 ? -0.927 10.989 3.669 1.00 89.81 112 ALA A C 1
ATOM 844 O O . ALA A 1 112 ? -0.587 10.311 2.701 1.00 89.81 112 ALA A O 1
ATOM 845 N N . LEU A 1 113 ? -2.180 11.046 4.120 1.00 82.94 113 LEU A N 1
ATOM 846 C CA . LEU A 1 113 ? -3.284 10.291 3.560 1.00 82.94 113 LEU A CA 1
ATOM 847 C C . LEU A 1 113 ? -4.009 11.049 2.456 1.00 82.94 113 LEU A C 1
ATOM 849 O O . LEU A 1 113 ? -4.907 10.438 1.899 1.00 82.94 113 LEU A O 1
ATOM 853 N N . GLN A 1 114 ? -3.674 12.316 2.182 1.00 70.56 114 GLN A N 1
ATOM 854 C CA . GLN A 1 114 ? -4.259 13.171 1.139 1.00 70.56 114 GLN A CA 1
ATOM 855 C C . GLN A 1 114 ? -3.590 13.020 -0.225 1.00 70.56 114 GLN A C 1
ATOM 857 O O . GLN A 1 114 ? -2.347 12.902 -0.278 1.00 70.56 114 GLN A O 1
#

pLDDT: mean 91.04, std 7.6, range [50.66, 97.5]

Sequence (114 aa):
RNGDFRLLGCIPYRAELNAPRTRDVAELLGAQVLNAGDYDQRRMSRIIICARTVLNTVPLLKPGVLVVTPGDRDDIILAVSLAAINGVPLAGLLLTSDTVPDPRIMELCRGALQ

InterPro domains:
  IPR010766 DRTGG [PF07085] (24-112)
  IPR028979 HPr(Ser) kinase/phosphorylase-like, N-terminal domain superfamily [G3DSA:3.40.1390.20] (15-113)
  IPR028979 HPr(Ser) kinase/phosphorylase-like, N-terminal domain superfamily [SSF75138] (20-111)
  IPR050500 Phosphate Acetyltransferase/Butyryltransferase [PTHR43356] (4-113)

Radius of gyration: 18.33 Å; chains: 1; bounding box: 32×47×55 Å

Secondary structure (DSSP, 8-state):
--------------GGGG--BHHHHHHHHT---S--TTTTTPBP-EEEE--S-HHHHGGG--TTEEEEEETT-HHHHHHHHHHHHTT----EEEEESS-PPPHHHHHHTHHHH-

Foldseek 3Di:
DDDDPPDPDDDPDDLQVVFDFLVVVCVVVVHDPPDCPVSVPQTANEEDEPPDDLVVCLVVLAGRYEYEYAQAPLSNLVSNLVCQVVPHNYSYYHHDDPDHHDVVSCVVSVVSRD

Organism: NCBI:txid1194405